Protein AF-A0A6C0LEW0-F1 (afdb_monomer_lite)

InterPro domains:
  IPR010982 Lambda repressor-like, DNA-binding domain superfamily [G3DSA:1.10.260.40] (45-117)

Radius of gyration: 23.14 Å; chains: 1; bounding box: 63×45×65 Å

Foldseek 3Di:
DDDDDDDDDDDDDDDPVVVVVVVVVVVVVVVVVVPPPPPDPDPWPFDFDDDPCQLVVLVVLCVVLPNPDLVVLVVQLCVQPVPPDDSVRNVCRNVVVDPDAQSSQVSSCVSSVDHGDHTDTDTPDD

Sequence (126 aa):
MEHQDFKTVVLNNITAKEKKVLDQNKKEVQKRISQKQVSSNDNEVVKVQADKKLGQLLSQARLAKGFKTQGDFIKELNQKTKLNISLQIYNKWENNKEVPTNEQIAKMEKVITVKLPRNKKIKIDN

Secondary structure (DSSP, 8-state):
-PPP-----------HHHHHHHHHHHHHHHHHTT-------SS---EEEPPTTHHHHHHHHHHHTT--SHHHHHHHHHHHH-----HHHHHHHHTTSS---HHHHHHHHHHH-S--PPPEEE----

pLDDT: mean 74.33, std 17.73, range [42.91, 92.81]

Structure (mmCIF, N/CA/C/O backbone):
data_AF-A0A6C0LEW0-F1
#
_entry.id   AF-A0A6C0LEW0-F1
#
loop_
_atom_site.group_PDB
_atom_site.id
_atom_site.type_symbol
_atom_site.label_atom_id
_atom_site.label_alt_id
_atom_site.label_comp_id
_atom_site.label_asym_id
_atom_site.label_entity_id
_atom_site.label_seq_id
_atom_site.pdbx_PDB_ins_code
_atom_site.Cartn_x
_atom_site.Cartn_y
_atom_site.Cartn_z
_atom_site.occupancy
_atom_site.B_iso_or_equiv
_atom_site.auth_seq_id
_atom_site.auth_comp_id
_atom_site.auth_asym_id
_atom_site.auth_atom_id
_atom_site.pdbx_PDB_model_num
ATOM 1 N N . MET A 1 1 ? 48.927 8.991 40.605 1.00 55.03 1 MET A N 1
ATOM 2 C CA . MET A 1 1 ? 47.493 8.980 40.254 1.00 55.03 1 MET A CA 1
ATOM 3 C C . MET A 1 1 ? 47.280 10.142 39.308 1.00 55.03 1 MET A C 1
ATOM 5 O O . MET A 1 1 ? 47.459 11.270 39.737 1.00 55.03 1 MET A O 1
ATOM 9 N N . GLU A 1 2 ? 47.031 9.880 38.027 1.00 59.31 2 GLU A N 1
ATOM 10 C CA . GLU A 1 2 ? 46.652 10.937 37.083 1.00 59.31 2 GLU A CA 1
ATOM 11 C C . GLU A 1 2 ? 45.187 11.302 37.331 1.00 59.31 2 GLU A C 1
ATOM 13 O O . GLU A 1 2 ? 44.320 10.428 37.384 1.00 59.31 2 GLU A O 1
ATOM 18 N N . HIS A 1 3 ? 44.920 12.585 37.552 1.00 72.88 3 HIS A N 1
ATOM 19 C CA . HIS A 1 3 ? 43.567 13.094 37.731 1.00 72.88 3 HIS A CA 1
ATOM 20 C C . HIS A 1 3 ? 42.954 13.352 36.348 1.00 72.88 3 HIS A C 1
ATOM 22 O O . HIS A 1 3 ? 43.571 13.997 35.506 1.00 72.88 3 HIS A O 1
ATOM 28 N N . GLN A 1 4 ? 41.762 12.806 36.093 1.00 74.12 4 GLN A N 1
ATOM 29 C CA . GLN A 1 4 ? 41.009 13.064 34.863 1.00 74.12 4 GLN A CA 1
ATOM 30 C C . GLN A 1 4 ? 40.442 14.489 34.878 1.00 74.12 4 GLN A C 1
ATOM 32 O O . GLN A 1 4 ? 39.597 14.810 35.714 1.00 74.12 4 GLN A O 1
ATOM 37 N N . ASP A 1 5 ? 40.857 15.309 33.913 1.00 71.62 5 ASP A N 1
ATOM 38 C CA . ASP A 1 5 ? 40.276 16.627 33.662 1.00 71.62 5 ASP A CA 1
ATOM 39 C C . ASP A 1 5 ? 39.002 16.508 32.815 1.00 71.62 5 ASP A C 1
ATOM 41 O O . ASP A 1 5 ? 39.028 16.121 31.642 1.00 71.62 5 ASP A O 1
ATOM 45 N N . PHE A 1 6 ? 37.862 16.882 33.395 1.00 74.19 6 PHE A N 1
ATOM 46 C CA . PHE A 1 6 ? 36.597 16.961 32.669 1.00 74.19 6 PHE A CA 1
ATOM 47 C C . PHE A 1 6 ? 36.488 18.306 31.942 1.00 74.19 6 PHE A C 1
ATOM 49 O O . PHE A 1 6 ? 36.381 19.362 32.564 1.00 74.19 6 PHE A O 1
ATOM 56 N N . LYS A 1 7 ? 36.475 18.277 30.604 1.00 70.88 7 LYS A N 1
ATOM 57 C CA . LYS A 1 7 ? 36.177 19.461 29.782 1.00 70.88 7 LYS A CA 1
ATOM 58 C C . LYS A 1 7 ? 34.673 19.727 29.722 1.00 70.88 7 LYS A C 1
ATOM 60 O O . LYS A 1 7 ? 33.898 18.871 29.299 1.00 70.88 7 LYS A O 1
ATOM 65 N N . THR A 1 8 ? 34.277 20.952 30.057 1.00 74.19 8 THR A N 1
ATOM 66 C CA . THR A 1 8 ? 32.901 21.444 29.923 1.00 74.19 8 THR A CA 1
ATOM 67 C C . THR A 1 8 ? 32.503 21.567 28.451 1.00 74.19 8 THR A C 1
ATOM 69 O O . THR A 1 8 ? 33.116 22.318 27.693 1.00 74.19 8 THR A O 1
ATOM 72 N N . VAL A 1 9 ? 31.452 20.852 28.045 1.00 69.62 9 VAL A N 1
ATOM 73 C CA . VAL A 1 9 ? 30.851 20.966 26.709 1.00 69.62 9 VAL A CA 1
ATOM 74 C C . VAL A 1 9 ? 29.784 22.057 26.743 1.00 69.62 9 VAL A C 1
ATOM 76 O O . VAL A 1 9 ? 28.758 21.912 27.403 1.00 69.62 9 VAL A O 1
ATOM 79 N N . VAL A 1 10 ? 30.020 23.152 26.020 1.00 67.25 10 VAL A N 1
ATOM 80 C CA . VAL A 1 10 ? 29.031 24.218 25.821 1.00 67.25 10 VAL A CA 1
ATOM 81 C C . VAL A 1 10 ? 28.193 23.882 24.588 1.00 67.25 10 VAL A C 1
ATOM 83 O O . VAL A 1 10 ? 28.719 23.735 23.486 1.00 67.25 10 VAL A O 1
ATOM 86 N N . LEU A 1 11 ? 26.880 23.739 24.773 1.00 67.62 11 LEU A N 1
ATOM 87 C CA . LEU A 1 11 ? 25.926 23.524 23.686 1.00 67.62 11 LEU A CA 1
ATOM 88 C C . LEU A 1 11 ? 25.465 24.884 23.149 1.00 67.62 11 LEU A C 1
ATOM 90 O O . LEU A 1 11 ? 24.663 25.573 23.780 1.00 67.62 11 LEU A O 1
ATOM 94 N N . ASN A 1 12 ? 25.963 25.270 21.974 1.00 66.56 12 ASN A N 1
ATOM 95 C CA . ASN A 1 12 ? 25.487 26.466 21.285 1.00 66.56 12 ASN A CA 1
ATOM 96 C C . ASN A 1 12 ? 24.084 26.207 20.717 1.00 66.56 12 ASN A C 1
ATOM 98 O O . ASN A 1 12 ? 23.915 25.473 19.741 1.00 66.56 12 ASN A O 1
ATOM 102 N N . ASN A 1 13 ? 23.069 26.838 21.307 1.00 61.06 13 ASN A N 1
ATOM 103 C CA . ASN A 1 13 ? 21.721 26.848 20.750 1.00 61.06 13 ASN A CA 1
ATOM 104 C C . ASN A 1 13 ? 21.688 27.755 19.511 1.00 61.06 13 ASN A C 1
ATOM 106 O O . ASN A 1 13 ? 21.703 28.980 19.612 1.00 61.06 13 ASN A O 1
ATOM 110 N N . ILE A 1 14 ? 21.643 27.128 18.336 1.00 61.47 14 ILE A N 1
ATOM 111 C CA . ILE A 1 14 ? 21.550 27.784 17.026 1.00 61.47 14 ILE A CA 1
ATOM 112 C C . ILE A 1 14 ? 20.284 28.658 16.982 1.00 61.47 14 ILE A C 1
ATOM 114 O O . ILE A 1 14 ? 19.168 28.170 17.191 1.00 61.47 14 ILE A O 1
ATOM 118 N N . THR A 1 15 ? 20.443 29.951 16.691 1.00 61.41 15 THR A N 1
ATOM 119 C CA . THR A 1 15 ? 19.320 30.896 16.582 1.00 61.41 15 THR A CA 1
ATOM 120 C C . THR A 1 15 ? 18.538 30.701 15.276 1.00 61.41 15 THR A C 1
ATOM 122 O O . THR A 1 15 ? 19.042 30.213 14.265 1.00 61.41 15 THR A O 1
ATOM 125 N N . ALA A 1 16 ? 17.258 31.093 15.276 1.00 55.84 16 ALA A N 1
ATOM 126 C CA . ALA A 1 16 ? 16.289 30.795 14.213 1.00 55.84 16 ALA A CA 1
ATOM 127 C C . ALA A 1 16 ? 16.667 31.293 12.797 1.00 55.84 16 ALA A C 1
ATOM 129 O O . ALA A 1 16 ? 16.104 30.809 11.814 1.00 55.84 16 ALA A O 1
ATOM 130 N N . LYS A 1 17 ? 17.620 32.227 12.669 1.00 53.09 17 LYS A N 1
ATOM 131 C CA . LYS A 1 17 ? 18.095 32.732 11.370 1.00 53.09 17 LYS A CA 1
ATOM 132 C C . LYS A 1 17 ? 19.067 31.768 10.672 1.00 53.09 17 LYS A C 1
ATOM 134 O O . LYS A 1 17 ? 19.015 31.658 9.451 1.00 53.09 17 LYS A O 1
ATOM 139 N N . GLU A 1 18 ? 19.854 30.989 11.416 1.00 52.38 18 GLU A N 1
ATOM 140 C CA . GLU A 1 18 ? 20.806 30.014 10.850 1.00 52.38 18 GLU A CA 1
ATOM 141 C C . GLU A 1 18 ? 20.127 28.701 10.414 1.00 52.38 18 GLU A C 1
ATOM 143 O O . GLU A 1 18 ? 20.593 28.025 9.494 1.00 52.38 18 GLU A O 1
ATOM 148 N N . LYS A 1 19 ? 18.953 28.376 10.980 1.00 50.97 19 LYS A N 1
ATOM 149 C CA . LYS A 1 19 ? 18.141 27.217 10.556 1.00 50.97 19 LYS A CA 1
ATOM 150 C C . LYS A 1 19 ? 17.735 27.280 9.078 1.00 50.97 19 LYS A C 1
ATOM 152 O O . LYS A 1 19 ? 17.746 26.251 8.408 1.00 50.97 19 LYS A O 1
ATOM 157 N N . LYS A 1 20 ? 17.414 28.470 8.548 1.00 49.44 20 LYS A N 1
ATOM 158 C CA . LYS A 1 20 ? 16.972 28.623 7.147 1.00 49.44 20 LYS A CA 1
ATOM 159 C C . LYS A 1 20 ? 18.083 28.354 6.128 1.00 49.44 20 LYS A C 1
ATOM 161 O O . LYS A 1 20 ? 17.789 27.826 5.060 1.00 49.44 20 LYS A O 1
ATOM 166 N N . VAL A 1 21 ? 19.336 28.672 6.459 1.00 51.44 21 VAL A N 1
ATOM 167 C CA . VAL A 1 21 ? 20.486 28.437 5.568 1.00 51.44 21 VAL A CA 1
ATOM 168 C C . VAL A 1 21 ? 20.866 26.949 5.554 1.00 51.44 21 VAL A C 1
ATOM 170 O O . VAL A 1 21 ? 21.146 26.388 4.494 1.00 51.44 21 VAL A O 1
ATOM 173 N N . LEU A 1 22 ? 20.770 26.264 6.701 1.00 50.09 22 LEU A N 1
ATOM 174 C CA . LEU A 1 22 ? 21.023 24.820 6.788 1.00 50.09 22 LEU A CA 1
ATOM 175 C C . LEU A 1 22 ? 19.952 23.981 6.059 1.00 50.09 22 LEU A C 1
ATOM 177 O O . LEU A 1 22 ? 20.280 22.965 5.444 1.00 50.09 22 LEU A O 1
ATOM 181 N N . ASP A 1 23 ? 18.682 24.399 6.092 1.00 49.03 23 ASP A N 1
ATOM 182 C CA . ASP A 1 23 ? 17.582 23.695 5.410 1.00 49.03 23 ASP A CA 1
ATOM 183 C C . ASP A 1 23 ? 17.696 23.735 3.876 1.00 49.03 23 ASP A C 1
ATOM 185 O O . ASP A 1 23 ? 17.321 22.778 3.193 1.00 49.03 23 ASP A O 1
ATOM 189 N N . GLN A 1 24 ? 18.253 24.813 3.314 1.00 48.91 24 GLN A N 1
ATOM 190 C CA . GLN A 1 24 ? 18.498 24.901 1.871 1.00 48.91 24 GLN A CA 1
ATOM 191 C C . GLN A 1 24 ? 19.641 23.977 1.429 1.00 48.91 24 GLN A C 1
ATOM 193 O O . GLN A 1 24 ? 19.504 23.285 0.422 1.00 48.91 24 GLN A O 1
ATOM 198 N N . ASN A 1 25 ? 20.706 23.863 2.228 1.00 43.81 25 ASN A N 1
ATOM 199 C CA . ASN A 1 25 ? 21.830 22.974 1.923 1.00 43.81 25 ASN A CA 1
ATOM 200 C C . ASN A 1 25 ? 21.469 21.479 2.081 1.00 43.81 25 ASN A C 1
ATOM 202 O O . ASN A 1 25 ? 21.873 20.641 1.273 1.00 43.81 25 ASN A O 1
ATOM 206 N N . LYS A 1 26 ? 20.621 21.119 3.059 1.00 44.88 26 LYS A N 1
ATOM 207 C CA . LYS A 1 26 ? 20.156 19.726 3.239 1.00 44.88 26 LYS A CA 1
ATOM 208 C C . LYS A 1 26 ? 19.308 19.206 2.074 1.00 44.88 26 LYS A C 1
ATOM 210 O O . LYS A 1 26 ? 19.367 18.013 1.774 1.00 44.88 26 LYS A O 1
ATOM 215 N N . LYS A 1 27 ? 18.547 20.073 1.394 1.00 48.06 27 LYS A N 1
ATOM 216 C CA . LYS A 1 27 ? 17.751 19.679 0.217 1.00 48.06 27 LYS A CA 1
ATOM 217 C C . LYS A 1 27 ? 18.610 19.351 -1.005 1.00 48.06 27 LYS A C 1
ATOM 219 O O . LYS A 1 27 ? 18.202 18.520 -1.814 1.00 48.06 27 LYS A O 1
ATOM 224 N N . GLU A 1 28 ? 19.788 19.954 -1.135 1.00 45.00 28 GLU A N 1
ATOM 225 C CA . GLU A 1 28 ? 20.698 19.667 -2.247 1.00 45.00 28 GLU A CA 1
ATOM 226 C C . GLU A 1 28 ? 21.496 18.374 -2.014 1.00 45.00 28 GLU A C 1
ATOM 228 O O . GLU A 1 28 ? 21.576 17.522 -2.901 1.00 45.00 28 GLU A O 1
ATOM 233 N N . VAL A 1 29 ? 21.976 18.151 -0.785 1.00 46.84 29 VAL A N 1
ATOM 234 C CA . VAL A 1 29 ? 22.718 16.932 -0.416 1.00 46.84 29 VAL A CA 1
ATOM 235 C C . VAL A 1 29 ? 21.830 15.679 -0.490 1.00 46.84 29 VAL A C 1
ATOM 237 O O . VAL A 1 29 ? 22.275 14.633 -0.962 1.00 46.84 29 VAL A O 1
ATOM 240 N N . GLN A 1 30 ? 20.542 15.771 -0.136 1.00 49.00 30 GLN A N 1
ATOM 241 C CA . GLN A 1 30 ? 19.617 14.630 -0.236 1.00 49.00 30 GLN A CA 1
ATOM 242 C C . GLN A 1 30 ? 19.235 14.247 -1.675 1.00 49.00 30 GLN A C 1
ATOM 244 O O . GLN A 1 30 ? 18.847 13.102 -1.903 1.00 49.00 30 GLN A O 1
ATOM 249 N N . LYS A 1 31 ? 19.398 15.136 -2.668 1.00 47.06 31 LYS A N 1
ATOM 250 C CA . LYS A 1 31 ? 19.213 14.758 -4.081 1.00 47.06 31 LYS A CA 1
ATOM 251 C C . LYS A 1 31 ? 20.335 13.861 -4.606 1.00 47.06 31 LYS A C 1
ATOM 253 O O . LYS A 1 31 ? 20.088 13.082 -5.522 1.00 47.06 31 LYS A O 1
ATOM 258 N N . ARG A 1 32 ? 21.540 13.921 -4.025 1.00 47.50 32 ARG A N 1
ATOM 259 C CA . ARG A 1 32 ? 22.686 13.099 -4.459 1.00 47.50 32 ARG A CA 1
ATOM 260 C C . ARG A 1 32 ? 22.790 11.739 -3.760 1.00 47.50 32 ARG A C 1
ATOM 262 O O . ARG A 1 32 ? 23.482 10.861 -4.257 1.00 47.50 32 ARG A O 1
ATOM 269 N N . ILE A 1 33 ? 22.071 11.522 -2.657 1.00 49.31 33 ILE A N 1
ATOM 270 C CA . ILE A 1 33 ? 22.119 10.256 -1.894 1.00 49.31 33 ILE A CA 1
ATOM 271 C C . ILE A 1 33 ? 21.165 9.185 -2.472 1.00 49.31 33 ILE A C 1
ATOM 273 O O . ILE A 1 33 ? 21.259 8.012 -2.126 1.00 49.31 33 ILE A O 1
ATOM 277 N N . SER A 1 34 ? 20.286 9.538 -3.419 1.00 48.56 34 SER A N 1
ATOM 278 C CA . SER A 1 34 ? 19.372 8.579 -4.069 1.00 48.56 34 SER A CA 1
ATOM 279 C C . SER A 1 34 ? 19.974 7.844 -5.281 1.00 48.56 34 SER A C 1
ATOM 281 O O . SER A 1 34 ? 19.249 7.165 -6.006 1.00 48.56 34 SER A O 1
ATOM 283 N N . GLN A 1 35 ? 21.283 7.962 -5.514 1.00 51.38 35 GLN A N 1
ATOM 284 C CA . GLN A 1 35 ? 22.018 7.182 -6.516 1.00 51.38 35 GLN A CA 1
ATOM 285 C C . GLN A 1 35 ? 23.116 6.352 -5.848 1.00 51.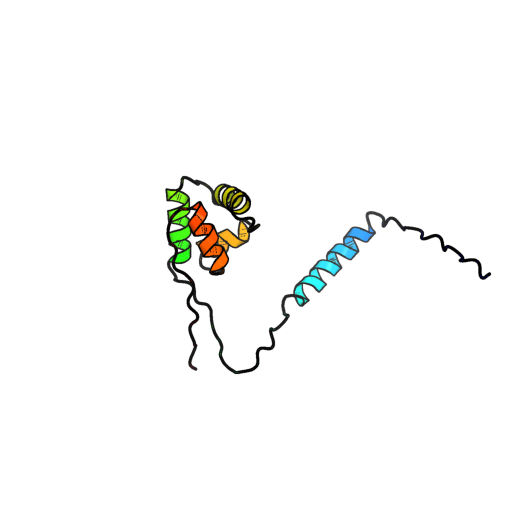38 35 GLN A C 1
ATOM 287 O O . GLN A 1 35 ? 24.269 6.355 -6.268 1.00 51.38 35 GLN A O 1
ATOM 292 N N . LYS A 1 36 ? 22.767 5.580 -4.813 1.00 45.34 36 LYS A N 1
ATOM 293 C CA . LYS A 1 36 ? 23.558 4.383 -4.523 1.00 45.34 36 LYS A CA 1
ATOM 294 C C . LYS A 1 36 ? 23.205 3.356 -5.595 1.00 45.34 36 LYS A C 1
ATOM 296 O O . LYS A 1 36 ? 22.272 2.573 -5.435 1.00 45.34 36 LYS A O 1
ATOM 301 N N . GLN A 1 37 ? 23.907 3.444 -6.725 1.00 49.66 37 GLN A N 1
ATOM 302 C CA . GLN A 1 37 ? 23.971 2.372 -7.706 1.00 49.66 37 GLN A CA 1
ATOM 303 C C . GLN A 1 37 ? 24.354 1.106 -6.945 1.00 49.66 37 GLN A C 1
ATOM 305 O O . GLN A 1 37 ? 25.405 1.034 -6.307 1.00 49.66 37 GLN A O 1
ATOM 310 N N . VAL A 1 38 ? 23.441 0.140 -6.931 1.00 42.91 38 VAL A N 1
ATOM 311 C CA . VAL A 1 38 ? 23.752 -1.206 -6.481 1.00 42.91 38 VAL A CA 1
ATOM 312 C C . VAL A 1 38 ? 24.647 -1.777 -7.568 1.00 42.91 38 VAL A C 1
ATOM 314 O O . VAL A 1 38 ? 24.157 -2.171 -8.623 1.00 42.91 38 VAL A O 1
ATOM 317 N N . SER A 1 39 ? 25.955 -1.759 -7.332 1.00 45.19 39 SER A N 1
ATOM 318 C CA . SER A 1 39 ? 26.931 -2.513 -8.109 1.00 45.19 39 SER A CA 1
ATOM 319 C C . SER A 1 39 ? 26.594 -3.995 -7.956 1.00 45.19 39 SER A C 1
ATOM 321 O O . SER A 1 39 ? 27.028 -4.648 -7.011 1.00 45.19 39 SER A O 1
ATOM 323 N N . SER A 1 40 ? 25.737 -4.501 -8.836 1.00 44.56 40 SER A N 1
ATOM 324 C CA . SER A 1 40 ? 25.585 -5.934 -9.052 1.00 44.56 40 SER A CA 1
ATOM 325 C C . SER A 1 40 ? 26.387 -6.244 -10.301 1.00 44.56 40 SER A C 1
ATOM 327 O O . SER A 1 40 ? 26.112 -5.695 -11.366 1.00 44.56 40 SER A O 1
ATOM 329 N N . ASN A 1 41 ? 27.424 -7.052 -10.120 1.00 46.22 41 ASN A N 1
ATOM 330 C CA . ASN A 1 41 ? 28.103 -7.721 -11.214 1.00 46.22 41 ASN A CA 1
ATOM 331 C C . ASN A 1 41 ? 27.075 -8.488 -12.068 1.00 46.22 41 ASN A C 1
ATOM 333 O O . ASN A 1 41 ? 26.071 -8.973 -11.545 1.00 46.22 41 ASN A O 1
ATOM 337 N N . ASP A 1 42 ? 27.399 -8.585 -13.354 1.00 45.91 42 ASP A N 1
ATOM 338 C CA . ASP A 1 42 ? 26.717 -9.302 -14.433 1.00 45.91 42 ASP A CA 1
ATOM 339 C C . ASP A 1 42 ? 25.495 -8.628 -15.088 1.00 45.91 42 ASP A C 1
ATOM 341 O O . ASP A 1 42 ? 24.489 -8.277 -14.476 1.00 45.91 42 ASP A O 1
ATOM 345 N N . ASN A 1 43 ? 25.647 -8.449 -16.404 1.00 49.25 43 ASN A N 1
ATOM 346 C CA . ASN A 1 43 ? 24.772 -7.817 -17.391 1.00 49.25 43 ASN A CA 1
ATOM 347 C C . ASN A 1 43 ? 23.374 -8.467 -17.524 1.00 49.25 43 ASN A C 1
ATOM 349 O O . ASN A 1 43 ? 23.006 -8.922 -18.602 1.00 49.25 43 ASN A O 1
ATOM 353 N N . GLU A 1 44 ? 22.549 -8.484 -16.477 1.00 48.06 44 GLU A N 1
ATOM 354 C CA . GLU A 1 44 ? 21.129 -8.845 -16.596 1.00 48.06 44 GLU A CA 1
ATOM 355 C C . GLU A 1 44 ? 20.240 -7.731 -16.018 1.00 48.06 44 GLU A C 1
ATOM 357 O O . GLU A 1 44 ? 20.098 -7.566 -14.803 1.00 48.06 44 GLU A O 1
ATOM 362 N N . VAL A 1 45 ? 19.591 -6.949 -16.891 1.00 55.16 45 VAL A N 1
ATOM 363 C CA . VAL A 1 45 ? 18.600 -5.937 -16.490 1.00 55.16 45 VAL A CA 1
ATOM 364 C C . VAL A 1 45 ? 17.309 -6.649 -16.068 1.00 55.16 45 VAL A C 1
ATOM 366 O O . VAL A 1 45 ? 16.351 -6.759 -16.831 1.00 55.16 45 VAL A O 1
ATOM 369 N N . VAL A 1 46 ? 17.256 -7.149 -14.833 1.00 57.34 46 VAL A N 1
ATOM 370 C CA . VAL A 1 46 ? 16.033 -7.744 -14.276 1.00 57.34 46 VAL A CA 1
ATOM 371 C C . VAL A 1 46 ? 15.053 -6.622 -13.920 1.00 57.34 46 VAL A C 1
ATOM 373 O O . VAL A 1 46 ? 15.133 -6.024 -12.845 1.00 57.34 46 VAL A O 1
ATOM 376 N N . LYS A 1 47 ? 14.098 -6.318 -14.810 1.00 62.84 47 LYS A N 1
ATOM 377 C CA . LYS A 1 47 ? 12.992 -5.404 -14.477 1.00 62.84 47 LYS A CA 1
ATOM 378 C C . LYS A 1 47 ? 11.916 -6.158 -13.701 1.00 62.84 47 LYS A C 1
ATOM 380 O O . LYS A 1 47 ? 11.398 -7.186 -14.135 1.00 62.84 47 LYS A O 1
ATOM 385 N N . VAL A 1 48 ? 11.541 -5.612 -12.547 1.00 64.94 48 VAL A N 1
ATOM 386 C CA . VAL A 1 48 ? 10.345 -6.040 -11.817 1.00 64.94 48 VAL A CA 1
ATOM 387 C C . VAL A 1 48 ? 9.147 -5.385 -12.496 1.00 64.94 48 VAL A C 1
ATOM 389 O O . VAL A 1 48 ? 8.901 -4.194 -12.317 1.00 64.94 48 VAL A O 1
ATOM 392 N N . GLN A 1 49 ? 8.423 -6.150 -13.310 1.00 63.25 49 GLN A N 1
ATOM 393 C CA . GLN A 1 49 ? 7.190 -5.678 -13.930 1.00 63.25 49 GLN A CA 1
ATOM 3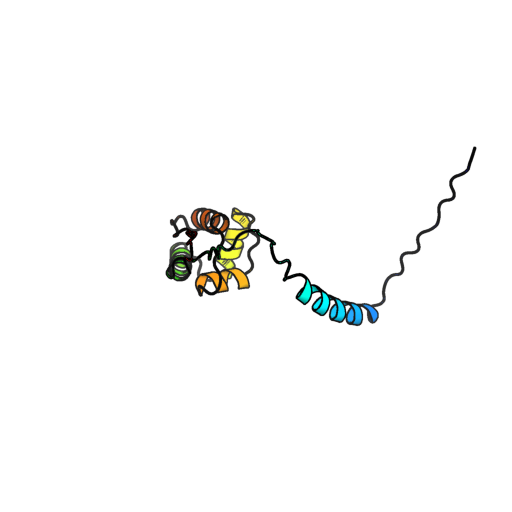94 C C . GLN A 1 49 ? 6.002 -6.113 -13.067 1.00 63.25 49 GLN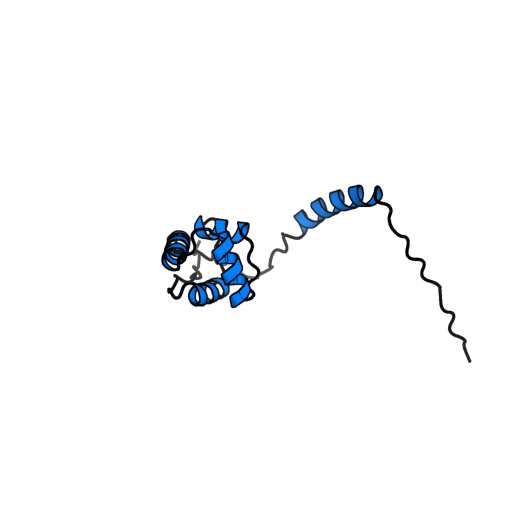 A C 1
ATOM 396 O O . GLN A 1 49 ? 5.795 -7.306 -12.834 1.00 63.25 49 GLN A O 1
ATOM 401 N N . AL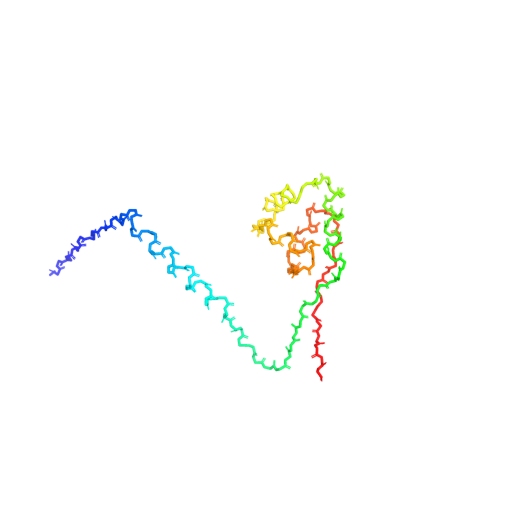A A 1 50 ? 5.230 -5.144 -12.569 1.00 65.25 50 ALA A N 1
ATOM 402 C CA . ALA A 1 50 ? 3.918 -5.438 -12.003 1.00 65.25 50 ALA A CA 1
ATOM 403 C C . ALA A 1 50 ? 2.929 -5.793 -13.107 1.00 65.25 50 ALA A C 1
ATOM 405 O O . ALA A 1 50 ? 3.037 -5.322 -14.242 1.00 65.25 50 ALA A O 1
ATOM 406 N N . ASP A 1 51 ? 1.914 -6.566 -12.737 1.00 72.69 51 ASP A N 1
ATOM 407 C CA . ASP A 1 51 ? 0.732 -6.720 -13.570 1.00 72.69 51 ASP A CA 1
ATOM 408 C C . ASP A 1 51 ? 0.080 -5.342 -13.775 1.00 72.69 51 ASP A C 1
ATOM 410 O O . ASP A 1 51 ? -0.174 -4.618 -12.808 1.00 72.69 51 ASP A O 1
ATOM 414 N N . LYS A 1 52 ? -0.215 -4.981 -15.031 1.00 71.88 52 LYS A N 1
ATOM 415 C CA . LYS A 1 52 ? -0.860 -3.705 -15.397 1.00 71.88 52 LYS A CA 1
ATOM 416 C C . LYS A 1 52 ? -2.204 -3.502 -14.683 1.00 71.88 52 LYS A C 1
ATOM 418 O O . LYS A 1 52 ? -2.690 -2.377 -14.592 1.00 71.88 52 LYS A O 1
ATOM 423 N N . LYS A 1 53 ? -2.812 -4.585 -14.190 1.00 83.31 53 LYS A N 1
ATOM 424 C CA . LYS A 1 53 ? -4.092 -4.575 -13.475 1.00 83.31 53 LYS A CA 1
ATOM 425 C C . LYS A 1 53 ? -3.955 -4.397 -11.961 1.00 83.31 53 LYS A C 1
ATOM 427 O O . LYS A 1 53 ? -4.974 -4.213 -11.302 1.00 83.31 53 LYS A O 1
ATOM 432 N N . LEU A 1 54 ? -2.744 -4.422 -11.392 1.00 86.25 54 LEU A N 1
ATOM 433 C CA . LEU A 1 54 ? -2.548 -4.368 -9.938 1.00 86.25 54 LEU A CA 1
ATOM 434 C C . LEU A 1 54 ? -3.146 -3.095 -9.319 1.00 86.25 54 LEU A C 1
ATOM 436 O O . LEU A 1 54 ? -3.880 -3.190 -8.338 1.00 86.25 54 LEU A O 1
ATOM 440 N N . GLY A 1 55 ? -2.899 -1.923 -9.910 1.00 88.88 55 GLY A N 1
ATOM 441 C CA . GLY A 1 55 ? -3.451 -0.662 -9.410 1.00 88.88 55 GLY A CA 1
ATOM 442 C C . GLY A 1 55 ? -4.984 -0.608 -9.449 1.00 88.88 55 GLY A C 1
ATOM 443 O O . GLY A 1 55 ? -5.621 -0.154 -8.498 1.00 88.88 55 GLY A O 1
ATOM 444 N N . GLN A 1 56 ? -5.593 -1.160 -10.506 1.00 90.44 56 GLN A N 1
ATOM 445 C CA . GLN A 1 56 ? -7.052 -1.259 -10.628 1.00 90.44 56 GLN A CA 1
ATOM 446 C C . GLN A 1 56 ? -7.642 -2.207 -9.580 1.00 90.44 56 GLN A C 1
ATOM 448 O O . GLN A 1 56 ? -8.638 -1.869 -8.941 1.00 90.44 56 GLN A O 1
ATOM 453 N N . LEU A 1 57 ? -7.010 -3.366 -9.370 1.00 90.88 57 LEU A N 1
ATOM 454 C CA . LEU A 1 57 ? -7.424 -4.336 -8.357 1.00 90.88 57 LEU A CA 1
ATOM 455 C C . LEU A 1 57 ? -7.293 -3.775 -6.940 1.00 90.88 57 LEU A C 1
ATOM 457 O O . LEU A 1 57 ? -8.173 -4.014 -6.121 1.00 90.88 57 LEU A O 1
ATOM 461 N N . LEU A 1 58 ? -6.248 -2.993 -6.654 1.00 91.50 58 LEU A N 1
ATOM 462 C CA . LEU A 1 58 ? -6.088 -2.306 -5.368 1.00 91.50 58 LEU A CA 1
ATOM 463 C C . LEU A 1 58 ? -7.242 -1.335 -5.101 1.00 91.50 58 LEU A C 1
ATOM 465 O O . LEU A 1 58 ? -7.855 -1.394 -4.036 1.00 91.50 58 LEU A O 1
ATOM 469 N N . SER A 1 59 ? -7.589 -0.502 -6.086 1.00 91.25 59 SER A N 1
ATOM 470 C CA . SER A 1 59 ? -8.713 0.432 -5.966 1.00 91.25 59 SER A CA 1
ATOM 471 C C . SER A 1 59 ? -10.043 -0.302 -5.762 1.00 91.25 59 SER A C 1
ATOM 473 O O . SER A 1 59 ? -10.801 0.023 -4.848 1.00 91.25 59 SER A O 1
ATOM 475 N N . GLN A 1 60 ? -10.299 -1.358 -6.539 1.00 91.94 60 GLN A N 1
ATOM 476 C CA . GLN A 1 60 ? -11.504 -2.179 -6.388 1.00 91.94 60 GLN A CA 1
ATOM 477 C C . GLN A 1 60 ? -11.564 -2.874 -5.025 1.00 91.94 60 GLN A C 1
ATOM 479 O O . GLN A 1 60 ? -12.595 -2.822 -4.362 1.00 91.94 60 GLN A O 1
ATOM 484 N N . ALA A 1 61 ? -10.466 -3.479 -4.569 1.00 91.88 61 ALA A N 1
ATOM 485 C CA . ALA A 1 61 ? -10.408 -4.161 -3.280 1.00 91.88 61 ALA A CA 1
ATOM 486 C C . ALA A 1 61 ? -10.603 -3.189 -2.107 1.00 91.88 61 ALA A C 1
ATOM 488 O O . ALA A 1 61 ? -11.288 -3.511 -1.136 1.00 91.88 61 ALA A O 1
ATOM 489 N N . ARG A 1 62 ? -10.057 -1.971 -2.216 1.00 92.81 62 ARG A N 1
ATOM 490 C CA . ARG A 1 62 ? -10.273 -0.894 -1.246 1.00 92.81 62 ARG A CA 1
ATOM 491 C C . ARG A 1 62 ? -11.753 -0.519 -1.151 1.00 92.81 62 ARG A C 1
ATOM 493 O O . ARG A 1 62 ? -12.293 -0.449 -0.045 1.00 92.81 62 ARG A O 1
ATOM 500 N N . LEU A 1 63 ? -12.405 -0.313 -2.295 1.00 91.75 63 LEU A N 1
ATOM 501 C CA . LEU A 1 63 ? -13.833 0.005 -2.361 1.00 91.75 63 LEU A CA 1
ATOM 502 C C . LEU A 1 63 ? -14.697 -1.155 -1.845 1.00 91.75 63 LEU A C 1
ATOM 504 O O . LEU A 1 63 ? -15.609 -0.922 -1.057 1.00 91.75 63 LEU A O 1
ATOM 508 N N . ALA A 1 64 ? -14.363 -2.397 -2.203 1.00 90.00 64 ALA A N 1
ATOM 509 C CA . ALA A 1 64 ? -15.057 -3.601 -1.743 1.00 90.00 64 ALA A CA 1
ATOM 510 C C . ALA A 1 64 ? -14.973 -3.790 -0.220 1.00 90.00 64 ALA A C 1
ATOM 512 O O . ALA A 1 64 ? -15.908 -4.295 0.395 1.00 90.00 64 ALA A O 1
ATOM 513 N N . LYS A 1 65 ? -13.877 -3.346 0.409 1.00 89.94 65 LYS A N 1
ATOM 514 C CA . LYS A 1 65 ? -13.720 -3.367 1.870 1.00 89.94 65 LYS A CA 1
ATOM 515 C C . LYS A 1 65 ? -14.436 -2.207 2.580 1.00 89.94 65 LYS A C 1
ATOM 517 O O . LYS A 1 65 ? -14.494 -2.196 3.805 1.00 89.94 65 LYS A O 1
ATOM 522 N N . GLY A 1 66 ? -14.989 -1.250 1.832 1.00 89.19 66 GLY A N 1
ATOM 523 C CA . GLY A 1 66 ? -15.754 -0.115 2.360 1.00 89.19 66 GLY A CA 1
ATOM 524 C C . GLY A 1 66 ? -14.941 1.161 2.598 1.00 89.19 66 GLY A C 1
ATOM 525 O O . GLY A 1 66 ? -15.484 2.148 3.096 1.00 89.19 66 GLY A O 1
ATOM 526 N N . PHE A 1 67 ? -13.658 1.197 2.223 1.00 90.50 67 PHE A N 1
ATOM 527 C CA . PHE A 1 67 ? -12.842 2.403 2.368 1.00 90.50 67 PHE A CA 1
ATOM 528 C C . PHE A 1 67 ? -13.136 3.390 1.235 1.00 90.50 67 PHE A C 1
ATOM 530 O O . PHE A 1 67 ? -12.687 3.211 0.100 1.00 90.50 67 PHE A O 1
ATOM 537 N N . LYS A 1 68 ? -13.854 4.474 1.547 1.00 88.44 68 LYS A N 1
ATOM 538 C CA . LYS A 1 68 ? -14.191 5.521 0.567 1.00 88.44 68 LYS A CA 1
ATOM 539 C C . LYS A 1 68 ? -12.958 6.294 0.106 1.00 88.44 68 LYS A C 1
ATOM 541 O O . LYS A 1 68 ? -12.794 6.529 -1.091 1.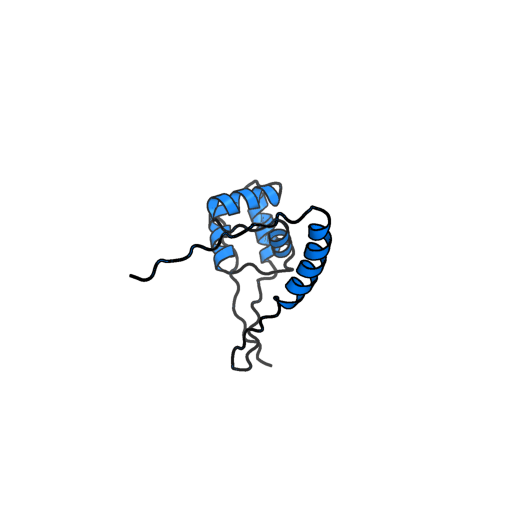00 88.44 68 LYS A O 1
ATOM 546 N N . THR A 1 69 ? -12.063 6.634 1.032 1.00 91.94 69 THR A N 1
ATOM 547 C CA . THR A 1 69 ? -10.836 7.376 0.726 1.00 91.94 69 THR A CA 1
ATOM 548 C C . THR A 1 69 ? -9.604 6.472 0.760 1.00 91.94 69 THR A C 1
ATOM 550 O O . THR A 1 69 ? -9.546 5.480 1.488 1.00 91.94 69 THR A O 1
ATOM 553 N N . GLN A 1 70 ? -8.587 6.827 -0.027 1.00 91.94 70 GLN A N 1
ATOM 554 C CA . GLN A 1 70 ? -7.270 6.184 0.034 1.00 91.94 70 GLN A CA 1
ATOM 555 C C . GLN A 1 70 ? -6.611 6.394 1.411 1.00 91.94 70 GLN A C 1
ATOM 557 O O . GLN A 1 70 ? -5.949 5.499 1.925 1.00 91.94 70 GLN A O 1
ATOM 562 N N . GLY A 1 71 ? -6.811 7.565 2.029 1.00 91.75 71 GLY A N 1
ATOM 563 C CA . GLY A 1 71 ? -6.217 7.906 3.322 1.00 91.75 71 GLY A CA 1
ATOM 564 C C . GLY A 1 71 ? -6.682 6.993 4.456 1.00 91.75 71 GLY A C 1
ATOM 565 O O . GLY A 1 71 ? -5.854 6.555 5.254 1.00 91.75 71 GLY A O 1
ATOM 566 N N . ASP A 1 72 ? -7.972 6.660 4.500 1.00 91.06 72 ASP A N 1
ATOM 567 C CA . ASP A 1 72 ? -8.525 5.772 5.532 1.00 91.06 72 ASP A CA 1
ATOM 568 C C . ASP A 1 72 ? -7.967 4.354 5.404 1.00 91.06 72 ASP A C 1
ATOM 570 O O . ASP A 1 72 ? -7.517 3.771 6.391 1.00 91.06 72 ASP A O 1
ATOM 574 N N . PHE A 1 73 ? -7.889 3.841 4.172 1.00 92.56 73 PHE A N 1
ATOM 575 C CA . PHE A 1 73 ? -7.266 2.547 3.903 1.00 92.56 73 PHE A CA 1
ATOM 576 C C . PHE A 1 73 ? -5.804 2.506 4.361 1.00 92.56 73 PHE A C 1
ATOM 578 O O . PHE A 1 73 ? -5.367 1.527 4.957 1.00 92.56 73 PHE A O 1
ATOM 585 N N . ILE A 1 74 ? -5.039 3.568 4.114 1.00 92.31 74 ILE A N 1
ATOM 586 C CA . ILE A 1 74 ? -3.618 3.614 4.476 1.00 92.31 74 ILE A CA 1
ATOM 587 C C . ILE A 1 74 ? -3.426 3.687 5.987 1.00 92.31 74 ILE A C 1
ATOM 589 O O . ILE A 1 74 ? -2.522 3.036 6.509 1.00 92.31 74 ILE A O 1
ATOM 593 N N . LYS A 1 75 ? -4.269 4.440 6.703 1.00 91.94 75 LYS A N 1
ATOM 594 C CA . LYS A 1 75 ? -4.254 4.459 8.173 1.00 91.94 75 LYS A CA 1
ATOM 595 C C . LYS A 1 75 ? -4.482 3.055 8.728 1.00 91.94 75 LYS A C 1
ATOM 597 O O . LYS A 1 75 ? -3.667 2.581 9.517 1.00 91.94 75 LYS A O 1
ATOM 602 N N . GLU A 1 76 ? -5.519 2.374 8.245 1.00 91.31 76 GLU A N 1
ATOM 603 C CA . GLU A 1 76 ? -5.833 0.993 8.619 1.00 91.31 76 GLU A CA 1
ATOM 604 C C . GLU A 1 76 ? -4.674 0.038 8.277 1.00 91.31 76 GLU A C 1
ATOM 606 O O . GLU A 1 76 ? -4.240 -0.767 9.105 1.00 91.31 76 GLU A O 1
ATOM 611 N N . LEU A 1 77 ? -4.133 0.142 7.059 1.00 91.81 77 LEU A N 1
ATOM 612 C CA . LEU A 1 77 ? -3.023 -0.677 6.583 1.00 91.81 77 LEU A CA 1
ATOM 613 C C . LEU A 1 77 ? -1.797 -0.497 7.476 1.00 91.81 77 LEU A C 1
ATOM 615 O O . LEU A 1 77 ? -1.205 -1.483 7.917 1.00 91.81 77 LEU A O 1
ATOM 619 N N . ASN A 1 78 ? -1.428 0.744 7.775 1.00 91.81 78 ASN A N 1
ATOM 620 C CA . ASN A 1 78 ? -0.277 1.058 8.610 1.00 91.81 78 ASN A CA 1
ATOM 621 C C . ASN A 1 78 ? -0.474 0.574 10.045 1.00 91.81 78 ASN A C 1
ATOM 623 O O . ASN A 1 78 ? 0.458 0.009 10.616 1.00 91.81 78 ASN A O 1
ATOM 627 N N . GLN A 1 79 ? -1.682 0.713 10.593 1.00 91.06 79 GLN A N 1
ATOM 628 C CA . GLN A 1 79 ? -2.014 0.219 11.926 1.00 91.06 79 GLN A CA 1
ATOM 629 C C . GLN A 1 79 ? -1.904 -1.310 12.010 1.00 91.06 79 GLN A C 1
ATOM 631 O O . GLN A 1 79 ? -1.298 -1.833 12.944 1.00 91.06 79 GLN A O 1
ATOM 636 N N . LYS A 1 80 ? -2.431 -2.038 11.016 1.00 89.56 80 LYS A N 1
ATOM 637 C CA . LYS A 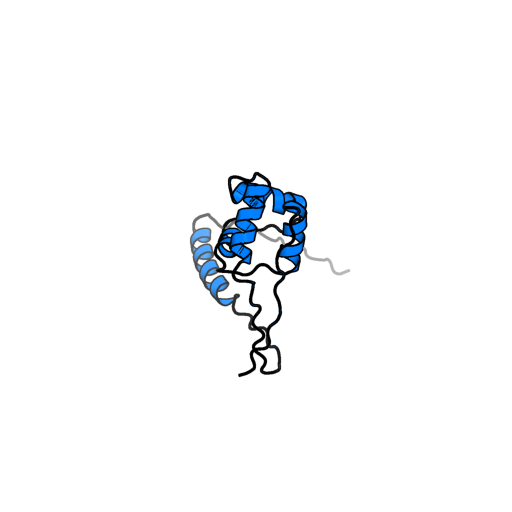1 80 ? -2.444 -3.511 11.011 1.00 89.56 80 LYS A CA 1
ATOM 638 C C . LYS A 1 80 ? -1.112 -4.146 10.628 1.00 89.56 80 LYS A C 1
ATOM 640 O O . LYS A 1 80 ? -0.797 -5.239 11.089 1.00 89.56 80 LYS A O 1
ATOM 645 N N . THR A 1 81 ? -0.341 -3.504 9.754 1.00 87.25 81 THR A N 1
ATOM 646 C CA . THR A 1 81 ? 0.805 -4.150 9.088 1.00 87.25 81 THR A CA 1
ATOM 647 C C . THR A 1 81 ? 2.149 -3.484 9.365 1.00 87.25 81 THR A C 1
ATOM 649 O O . THR A 1 81 ? 3.180 -4.016 8.947 1.00 87.25 81 THR A O 1
ATOM 652 N N . LYS A 1 82 ? 2.152 -2.341 10.070 1.00 87.56 82 LYS A N 1
ATOM 653 C CA . LYS A 1 82 ? 3.344 -1.540 10.402 1.00 87.56 82 LYS A CA 1
ATOM 654 C C . LYS A 1 82 ? 4.195 -1.168 9.178 1.00 87.56 82 LYS A C 1
ATOM 656 O O . LYS A 1 82 ? 5.397 -0.965 9.293 1.00 87.56 82 LYS A O 1
ATOM 661 N N . LEU A 1 83 ? 3.576 -1.088 7.997 1.00 83.88 83 LEU A N 1
ATOM 662 C CA . LEU A 1 83 ? 4.256 -0.760 6.741 1.00 83.88 83 LEU A CA 1
ATOM 663 C C . LEU A 1 83 ? 4.661 0.713 6.618 1.00 83.88 83 LEU A C 1
ATOM 665 O O . LEU A 1 83 ? 5.554 1.018 5.836 1.00 83.88 83 LEU A O 1
ATOM 669 N N . ASN A 1 84 ? 4.010 1.600 7.374 1.00 89.19 84 ASN A N 1
ATOM 670 C CA . ASN A 1 84 ? 4.240 3.046 7.369 1.00 89.19 84 ASN A CA 1
ATOM 671 C C . ASN A 1 84 ? 4.295 3.659 5.952 1.00 89.19 84 ASN A C 1
ATOM 673 O O . ASN A 1 84 ? 5.204 4.409 5.601 1.00 89.19 84 ASN A O 1
ATOM 677 N N . ILE A 1 85 ? 3.321 3.300 5.114 1.00 91.12 85 ILE A N 1
ATOM 678 C CA . ILE A 1 85 ? 3.181 3.807 3.747 1.00 91.12 85 ILE A CA 1
ATOM 679 C C . ILE A 1 85 ? 2.510 5.179 3.778 1.00 91.12 85 ILE A C 1
ATOM 681 O O . ILE A 1 85 ? 1.557 5.405 4.524 1.00 91.12 85 ILE A O 1
ATOM 685 N N . SER A 1 86 ? 2.981 6.092 2.933 1.00 92.12 86 SER A N 1
ATOM 686 C CA . SER A 1 86 ? 2.358 7.400 2.743 1.00 92.12 86 SER A CA 1
ATOM 687 C C . SER A 1 86 ? 1.278 7.368 1.657 1.00 92.12 86 SER A C 1
ATOM 689 O O . SER A 1 86 ? 1.314 6.556 0.730 1.00 92.12 86 SER A O 1
ATOM 691 N N . LEU A 1 87 ? 0.347 8.326 1.719 1.00 91.75 87 LEU A N 1
ATOM 692 C CA . LEU A 1 87 ? -0.693 8.510 0.700 1.00 91.75 87 LEU A CA 1
ATOM 693 C C . LEU A 1 87 ? -0.129 8.677 -0.713 1.00 91.75 87 LEU A C 1
ATOM 695 O O . LEU A 1 87 ? -0.674 8.143 -1.674 1.00 91.75 87 LEU A O 1
ATOM 699 N N . GLN A 1 88 ? 0.998 9.374 -0.833 1.00 92.56 88 GLN A N 1
ATOM 700 C CA . GLN A 1 88 ? 1.647 9.618 -2.116 1.00 92.56 88 GLN A CA 1
ATOM 701 C C . GLN A 1 88 ? 2.159 8.327 -2.758 1.00 92.56 88 GLN A C 1
ATOM 703 O O . GLN A 1 88 ? 1.994 8.148 -3.961 1.00 92.56 88 GLN A O 1
ATOM 708 N N . ILE A 1 89 ? 2.761 7.433 -1.966 1.00 91.88 89 ILE A N 1
ATOM 709 C CA . ILE A 1 89 ? 3.269 6.145 -2.453 1.00 91.88 89 ILE A CA 1
ATOM 710 C C . ILE A 1 89 ? 2.100 5.274 -2.912 1.00 91.88 89 ILE A C 1
ATOM 712 O O . ILE A 1 89 ? 2.091 4.798 -4.044 1.00 91.88 89 ILE A O 1
ATOM 716 N N . TYR A 1 90 ? 1.068 5.145 -2.078 1.00 92.50 90 TYR A N 1
ATOM 717 C CA . TYR A 1 90 ? -0.106 4.348 -2.422 1.00 92.50 90 TYR A CA 1
ATOM 718 C C . TYR A 1 90 ? -0.818 4.865 -3.681 1.00 92.50 90 TYR A C 1
ATOM 720 O O . TYR A 1 90 ? -1.189 4.084 -4.554 1.00 92.50 90 TYR A O 1
ATOM 728 N N . ASN A 1 91 ? -0.939 6.187 -3.836 1.00 92.25 91 ASN A N 1
ATOM 729 C CA . ASN A 1 91 ? -1.517 6.777 -5.040 1.00 92.25 91 ASN A CA 1
ATOM 730 C C . ASN A 1 91 ? -0.712 6.419 -6.302 1.00 92.25 91 ASN A C 1
ATOM 732 O O . ASN A 1 91 ? -1.289 6.182 -7.362 1.00 92.25 91 ASN A O 1
ATOM 736 N N . LYS A 1 92 ? 0.622 6.341 -6.220 1.00 91.31 92 LYS A N 1
ATOM 737 C CA . LYS A 1 92 ? 1.435 5.872 -7.353 1.00 91.31 92 LYS A CA 1
ATOM 738 C C . LYS A 1 92 ? 1.169 4.404 -7.681 1.00 91.31 92 LYS A C 1
ATOM 740 O O . LYS A 1 92 ? 1.183 4.066 -8.863 1.00 91.31 92 LYS A O 1
ATOM 745 N N . TRP A 1 93 ? 0.906 3.565 -6.679 1.00 91.06 93 TRP A N 1
ATOM 746 C CA . TRP A 1 93 ? 0.563 2.154 -6.882 1.00 91.06 93 TRP A CA 1
ATOM 747 C C . TRP A 1 93 ? -0.794 1.984 -7.566 1.00 91.06 93 TRP A C 1
ATOM 749 O O . TRP A 1 93 ? -0.879 1.259 -8.553 1.00 91.06 93 TRP A O 1
ATOM 759 N N . GLU A 1 94 ? -1.837 2.697 -7.123 1.00 88.38 94 GLU A N 1
ATOM 760 C CA . GLU A 1 94 ? -3.152 2.656 -7.792 1.00 88.38 94 GLU A CA 1
ATOM 761 C C . GLU A 1 94 ? -3.074 3.156 -9.248 1.00 88.38 94 GLU A C 1
ATOM 763 O O . GLU A 1 94 ? -3.743 2.618 -10.127 1.00 88.38 94 GLU A O 1
ATOM 768 N N . ASN A 1 95 ? -2.198 4.127 -9.530 1.00 89.12 95 ASN A N 1
ATOM 769 C CA . ASN A 1 95 ? -1.962 4.644 -10.882 1.00 89.12 95 ASN A CA 1
ATOM 770 C C . ASN A 1 95 ? -0.935 3.837 -11.701 1.00 89.12 95 ASN A C 1
ATOM 772 O O . ASN A 1 95 ? -0.554 4.277 -12.785 1.00 89.12 95 ASN A O 1
ATOM 776 N N . ASN A 1 96 ? -0.448 2.697 -11.198 1.00 85.62 96 ASN A N 1
ATOM 777 C CA . ASN A 1 96 ? 0.597 1.873 -11.827 1.00 85.62 96 ASN A CA 1
ATOM 778 C C . ASN A 1 96 ? 1.889 2.644 -12.195 1.00 85.62 96 ASN A C 1
ATOM 780 O O . ASN A 1 96 ? 2.636 2.228 -13.079 1.00 85.62 96 ASN A O 1
ATOM 784 N N . LYS A 1 97 ? 2.166 3.774 -11.530 1.00 85.81 97 LYS A N 1
ATOM 785 C CA . LYS A 1 97 ? 3.401 4.562 -11.713 1.00 85.81 97 LYS A CA 1
ATOM 786 C C . LYS A 1 97 ? 4.580 3.960 -10.957 1.00 85.81 97 LYS A C 1
ATOM 788 O O . LYS A 1 97 ? 5.729 4.188 -11.316 1.00 85.81 97 LYS A O 1
ATOM 793 N N . GLU A 1 98 ? 4.284 3.239 -9.885 1.00 85.81 98 GLU A N 1
ATOM 794 C CA . GLU A 1 98 ? 5.252 2.571 -9.026 1.00 85.81 98 GLU A CA 1
ATOM 795 C C . GLU A 1 98 ? 4.686 1.207 -8.625 1.00 85.81 98 GLU A C 1
ATOM 797 O O . GLU A 1 98 ? 3.468 1.021 -8.585 1.00 85.81 98 GLU A O 1
ATOM 802 N N . VAL A 1 99 ? 5.567 0.254 -8.339 1.00 85.38 99 VAL A N 1
ATOM 803 C CA . VAL A 1 99 ? 5.202 -1.132 -8.054 1.00 85.38 99 VAL A CA 1
ATOM 804 C C . VAL A 1 99 ? 5.501 -1.454 -6.588 1.00 85.38 99 VAL A C 1
ATOM 806 O O . VAL A 1 99 ? 6.661 -1.343 -6.189 1.00 85.38 99 VAL A O 1
ATOM 809 N N . PRO A 1 100 ? 4.508 -1.877 -5.780 1.00 88.31 100 PRO A N 1
ATOM 810 C CA . PRO A 1 100 ? 4.764 -2.324 -4.415 1.00 88.31 100 PRO A CA 1
ATOM 811 C C . PRO A 1 100 ? 5.544 -3.639 -4.408 1.00 88.31 100 PRO A C 1
ATOM 813 O O . PRO A 1 100 ? 5.313 -4.505 -5.244 1.00 88.31 100 PRO A O 1
ATOM 816 N N . THR A 1 101 ? 6.417 -3.847 -3.428 1.00 89.00 101 THR A N 1
ATOM 817 C CA . THR A 1 101 ? 7.145 -5.109 -3.221 1.00 89.00 101 THR A CA 1
ATOM 818 C C . THR A 1 101 ? 6.187 -6.257 -2.873 1.00 89.00 101 THR A C 1
ATOM 820 O O . THR A 1 101 ? 5.159 -6.047 -2.233 1.00 89.00 101 THR A O 1
ATOM 823 N N . ASN A 1 102 ? 6.551 -7.504 -3.196 1.00 88.56 102 ASN A N 1
ATOM 824 C CA . ASN A 1 102 ? 5.737 -8.691 -2.879 1.00 88.56 102 ASN A CA 1
ATOM 825 C C . ASN A 1 102 ? 5.376 -8.817 -1.384 1.00 88.56 102 ASN A C 1
ATOM 827 O O . ASN A 1 102 ? 4.294 -9.298 -1.056 1.00 88.56 102 ASN A O 1
ATOM 831 N N . GLU A 1 103 ? 6.238 -8.349 -0.477 1.00 88.12 103 GLU A N 1
ATOM 832 C CA . GLU A 1 103 ? 5.932 -8.275 0.958 1.00 88.12 103 GLU A CA 1
ATOM 833 C C . GLU A 1 103 ? 4.825 -7.253 1.268 1.00 88.12 103 GLU A C 1
ATOM 835 O O . GLU A 1 103 ? 3.915 -7.532 2.049 1.00 88.12 103 GLU A O 1
ATOM 840 N N . GLN A 1 104 ? 4.876 -6.076 0.636 1.00 90.50 104 GLN A N 1
ATOM 841 C CA . GLN A 1 104 ? 3.851 -5.040 0.780 1.00 90.50 104 GLN A CA 1
ATOM 842 C C . GLN A 1 104 ? 2.513 -5.542 0.237 1.00 90.50 104 GLN A C 1
ATOM 844 O O . GLN A 1 104 ? 1.492 -5.380 0.899 1.00 90.50 104 GLN A O 1
ATOM 849 N N . ILE A 1 105 ? 2.532 -6.222 -0.915 1.00 90.50 105 ILE A N 1
ATOM 850 C CA . ILE A 1 105 ? 1.356 -6.881 -1.494 1.00 90.50 105 ILE A CA 1
ATOM 851 C C . ILE A 1 105 ? 0.771 -7.882 -0.497 1.00 90.50 105 ILE A C 1
ATOM 853 O O . ILE A 1 105 ? -0.392 -7.749 -0.134 1.00 90.50 105 ILE A O 1
ATOM 857 N N . ALA A 1 106 ? 1.573 -8.802 0.042 1.00 90.19 106 ALA A N 1
ATOM 858 C CA . ALA A 1 106 ? 1.098 -9.801 1.004 1.00 90.19 106 ALA A CA 1
ATOM 859 C C . ALA A 1 106 ? 0.472 -9.187 2.270 1.00 90.19 106 ALA A C 1
ATOM 861 O O . ALA A 1 106 ? -0.479 -9.721 2.840 1.00 90.19 106 ALA A O 1
ATOM 862 N N . LYS A 1 107 ? 0.995 -8.050 2.729 1.00 90.94 107 LYS A N 1
ATOM 863 C CA . LYS A 1 107 ? 0.430 -7.306 3.860 1.00 90.94 107 LYS A CA 1
ATOM 864 C C . LYS A 1 107 ? -0.873 -6.593 3.485 1.00 90.94 107 LYS A C 1
ATOM 866 O O . LYS A 1 107 ? -1.814 -6.629 4.274 1.00 90.94 107 LYS A O 1
ATOM 871 N N . MET A 1 108 ? -0.964 -6.013 2.287 1.00 90.62 108 MET A N 1
ATOM 872 C CA . MET A 1 108 ? -2.213 -5.449 1.764 1.00 90.62 108 MET A CA 1
ATOM 873 C C . MET A 1 108 ? -3.298 -6.524 1.632 1.00 90.62 108 MET A C 1
ATOM 875 O O . MET A 1 108 ? -4.408 -6.296 2.108 1.00 90.62 108 MET A O 1
ATOM 879 N N . GLU A 1 109 ? -2.959 -7.714 1.113 1.00 91.56 109 GLU A N 1
ATOM 880 C CA . GLU A 1 109 ? -3.857 -8.880 1.007 1.00 91.56 109 GLU A CA 1
ATOM 881 C C . GLU A 1 109 ? -4.498 -9.239 2.358 1.00 91.56 109 GLU A C 1
ATOM 883 O O . GLU A 1 109 ? -5.689 -9.534 2.416 1.00 91.56 109 GLU A O 1
ATOM 888 N N . LYS A 1 110 ? -3.749 -9.152 3.468 1.00 88.81 110 LYS A N 1
ATOM 889 C CA . LYS A 1 110 ? -4.292 -9.411 4.815 1.00 88.81 110 LYS A CA 1
ATOM 890 C C . LYS A 1 110 ? -5.376 -8.411 5.226 1.00 88.81 110 LYS A C 1
ATOM 892 O O . LYS A 1 110 ? -6.319 -8.790 5.914 1.00 88.81 110 LYS A O 1
ATOM 897 N N . VAL A 1 111 ? -5.248 -7.145 4.829 1.00 89.19 111 VAL A N 1
ATOM 898 C CA . VAL A 1 111 ? -6.188 -6.080 5.218 1.00 89.19 111 VAL A CA 1
ATOM 899 C C . VAL A 1 111 ? -7.433 -6.085 4.336 1.00 89.19 111 VAL A C 1
ATOM 901 O O . VAL A 1 111 ? -8.550 -6.032 4.853 1.00 89.19 111 VAL A O 1
ATOM 904 N N . ILE A 1 112 ? -7.251 -6.190 3.018 1.00 89.38 112 ILE A N 1
ATOM 905 C CA . ILE A 1 112 ? -8.358 -6.206 2.047 1.00 89.38 112 ILE A CA 1
ATOM 906 C C . ILE A 1 112 ? -9.022 -7.583 1.931 1.00 89.38 112 ILE A C 1
ATOM 908 O O . ILE A 1 112 ? -10.145 -7.675 1.453 1.00 89.38 112 ILE A O 1
ATOM 912 N N . THR A 1 113 ? -8.357 -8.644 2.404 1.00 87.12 113 THR A N 1
ATOM 913 C CA . THR A 1 113 ? -8.847 -10.034 2.375 1.00 87.12 113 THR A CA 1
ATOM 914 C C . THR A 1 113 ? -9.055 -10.582 0.950 1.00 87.12 113 THR A C 1
ATOM 916 O O . THR A 1 113 ? -9.810 -11.524 0.738 1.00 87.12 113 THR A O 1
ATOM 919 N N . VAL A 1 114 ? -8.363 -10.007 -0.036 1.00 86.31 114 VAL A N 1
ATOM 920 C CA . VAL A 1 114 ? -8.400 -10.383 -1.459 1.00 86.31 114 VAL A CA 1
ATOM 921 C C . VAL A 1 114 ? -6.979 -10.695 -1.910 1.00 86.31 114 VAL A C 1
ATOM 923 O O . VAL A 1 114 ? -6.041 -10.017 -1.489 1.00 86.31 114 VAL A O 1
ATOM 926 N N . LYS A 1 115 ? -6.811 -11.711 -2.764 1.00 87.31 115 LYS A N 1
ATOM 927 C CA . LYS A 1 115 ? -5.510 -12.019 -3.368 1.00 87.31 115 LYS A CA 1
ATOM 928 C C . LYS A 1 115 ? -5.176 -11.048 -4.493 1.00 87.31 115 LYS A C 1
ATOM 930 O O . LYS A 1 115 ? -6.003 -10.787 -5.362 1.00 87.31 115 LYS A O 1
ATOM 935 N N . LEU A 1 116 ? -3.940 -10.568 -4.494 1.00 87.44 116 LEU A N 1
ATOM 936 C CA . LEU A 1 116 ? -3.412 -9.635 -5.479 1.00 87.44 116 LEU A CA 1
ATOM 937 C C . LEU A 1 116 ? -2.317 -10.312 -6.319 1.00 87.44 116 LEU A C 1
ATOM 939 O O . LEU A 1 116 ? -1.571 -11.157 -5.814 1.00 87.44 116 LEU A O 1
ATOM 943 N N . PRO A 1 117 ? -2.183 -9.949 -7.606 1.00 84.31 117 PRO A N 1
ATOM 944 C CA . PRO A 1 117 ? -1.110 -10.468 -8.441 1.00 84.31 117 PRO A CA 1
ATOM 945 C C . PRO A 1 117 ? 0.246 -10.021 -7.883 1.00 84.31 117 PRO A C 1
ATOM 947 O O . PRO A 1 117 ? 0.486 -8.835 -7.661 1.00 84.31 117 PRO A O 1
ATOM 950 N N . ARG A 1 118 ? 1.139 -10.986 -7.643 1.00 83.44 118 ARG A N 1
ATOM 951 C CA . ARG A 1 118 ? 2.511 -10.725 -7.189 1.00 83.44 118 ARG A CA 1
ATOM 952 C C . ARG A 1 118 ? 3.408 -10.377 -8.369 1.00 83.44 118 ARG A C 1
ATOM 954 O O . ARG A 1 118 ? 3.233 -10.908 -9.466 1.00 83.44 118 ARG A O 1
ATOM 961 N N . ASN A 1 119 ? 4.414 -9.547 -8.121 1.00 82.81 119 ASN A N 1
ATOM 962 C CA . ASN A 1 119 ? 5.382 -9.184 -9.145 1.00 82.81 119 ASN A CA 1
ATOM 963 C C . ASN A 1 119 ? 6.247 -10.389 -9.501 1.00 82.81 119 ASN A C 1
ATOM 965 O O . ASN A 1 119 ? 6.765 -11.084 -8.614 1.00 82.81 119 ASN A O 1
ATOM 969 N N . LYS A 1 120 ? 6.438 -10.592 -10.803 1.00 78.00 120 LYS A N 1
ATOM 970 C CA . LYS A 1 120 ? 7.337 -11.602 -11.358 1.00 78.00 120 LYS A CA 1
ATOM 971 C C . LYS A 1 120 ? 8.638 -10.925 -11.783 1.00 78.00 120 LYS A C 1
ATOM 973 O O . LYS A 1 120 ? 8.628 -9.800 -12.279 1.00 78.00 120 LYS A O 1
ATOM 978 N N . LYS A 1 121 ? 9.763 -11.607 -11.569 1.00 73.38 121 LYS A N 1
ATOM 979 C CA . LYS A 1 121 ? 11.044 -11.199 -12.152 1.00 73.38 121 LYS A CA 1
ATOM 980 C C . LYS A 1 121 ? 11.030 -11.646 -13.607 1.00 73.38 121 LYS A C 1
ATOM 982 O O . LYS A 1 121 ? 10.818 -12.829 -13.862 1.00 73.38 121 LYS A O 1
ATOM 987 N N . ILE A 1 122 ? 11.209 -10.713 -14.530 1.00 69.06 122 ILE A N 1
ATOM 988 C CA . ILE A 1 122 ? 11.319 -11.019 -15.954 1.00 69.06 122 ILE A CA 1
ATOM 989 C C . ILE A 1 122 ? 12.769 -10.746 -16.339 1.00 69.06 122 ILE A C 1
ATOM 991 O O . ILE A 1 122 ? 13.288 -9.663 -16.054 1.00 69.06 122 ILE A O 1
ATOM 995 N N . LYS A 1 123 ? 13.425 -11.749 -16.926 1.00 63.88 123 LYS A N 1
ATOM 996 C CA . LYS A 1 123 ? 14.708 -11.549 -17.596 1.00 63.88 123 LYS A CA 1
ATOM 997 C C . LYS A 1 123 ? 14.430 -10.820 -18.904 1.00 63.88 123 LYS A C 1
ATOM 999 O O . LYS A 1 123 ? 13.542 -11.221 -19.652 1.00 63.88 123 LYS A O 1
ATOM 1004 N N . ILE A 1 124 ? 15.128 -9.716 -19.124 1.00 59.78 124 ILE A N 1
ATOM 1005 C CA . ILE A 1 124 ? 15.156 -9.066 -20.428 1.00 59.78 124 ILE A CA 1
ATOM 1006 C C . ILE A 1 124 ? 16.362 -9.670 -21.132 1.00 59.78 124 ILE A C 1
ATOM 1008 O O . ILE A 1 124 ? 17.486 -9.261 -20.853 1.00 59.78 124 ILE A O 1
ATOM 1012 N N . ASP A 1 125 ? 16.124 -10.684 -21.961 1.00 52.72 125 ASP A N 1
ATOM 1013 C CA . ASP A 1 125 ? 17.098 -11.075 -22.976 1.00 52.72 125 ASP A CA 1
ATOM 1014 C C . ASP A 1 125 ? 17.136 -9.941 -24.006 1.00 52.72 125 ASP A C 1
ATOM 1016 O O . ASP A 1 125 ? 16.092 -9.533 -24.528 1.00 52.72 125 ASP A O 1
ATOM 1020 N N . ASN A 1 126 ? 18.320 -9.358 -24.175 1.00 51.31 126 ASN A N 1
ATOM 1021 C CA . ASN A 1 126 ? 18.588 -8.278 -25.121 1.00 51.31 126 ASN A CA 1
ATOM 1022 C C . ASN A 1 126 ? 18.896 -8.856 -26.502 1.00 51.31 126 ASN A C 1
ATOM 1024 O O . ASN A 1 126 ? 19.661 -9.846 -26.547 1.00 51.31 126 ASN A O 1
#

Organism: NCBI:txid1070528